Protein AF-A0A2E0Z8S7-F1 (afdb_monomer_lite)

Foldseek 3Di:
DWDWDWDDDPNFIKIWIWDDPDPPDIGTPDIDTDDPVRVVVCCVVPVD

Structure (mmCIF, N/CA/C/O backbone):
data_AF-A0A2E0Z8S7-F1
#
_entry.id   AF-A0A2E0Z8S7-F1
#
loop_
_atom_site.group_PDB
_atom_site.id
_atom_site.type_symbol
_atom_site.label_atom_id
_atom_site.label_alt_id
_atom_site.label_comp_id
_atom_site.label_asym_id
_atom_site.label_entity_id
_atom_site.label_seq_id
_atom_site.pdbx_PDB_ins_code
_atom_site.Cartn_x
_atom_site.Cartn_y
_atom_site.Cartn_z
_atom_site.occupancy
_atom_site.B_iso_or_equiv
_atom_site.auth_seq_id
_atom_site.auth_comp_id
_atom_site.auth_asym_id
_atom_site.auth_atom_id
_atom_site.pdbx_PDB_model_num
ATOM 1 N N . MET A 1 1 ? 15.079 -5.035 -8.043 1.00 73.75 1 MET A N 1
ATOM 2 C CA . MET A 1 1 ? 14.891 -4.593 -6.638 1.00 73.75 1 MET A CA 1
ATOM 3 C C . MET A 1 1 ? 13.429 -4.835 -6.254 1.00 73.75 1 MET A C 1
ATOM 5 O O . MET A 1 1 ? 12.594 -4.751 -7.144 1.00 73.75 1 MET A O 1
ATOM 9 N N . ARG A 1 2 ? 13.106 -5.224 -5.010 1.00 84.94 2 ARG A N 1
ATOM 10 C CA . ARG A 1 2 ? 11.715 -5.484 -4.570 1.00 84.94 2 ARG A CA 1
ATOM 11 C C . ARG A 1 2 ? 11.249 -4.348 -3.670 1.00 84.94 2 ARG A C 1
ATOM 13 O O . ARG A 1 2 ? 11.910 -4.051 -2.681 1.00 84.94 2 ARG A O 1
ATOM 20 N N . PHE A 1 3 ? 10.102 -3.776 -3.997 1.00 88.12 3 PHE A N 1
ATOM 21 C CA . PHE A 1 3 ? 9.496 -2.654 -3.301 1.00 88.12 3 PHE A CA 1
ATOM 22 C C . PHE A 1 3 ? 8.169 -3.069 -2.675 1.00 88.12 3 PHE A C 1
ATOM 24 O O . PHE A 1 3 ? 7.463 -3.953 -3.169 1.00 88.12 3 PHE A O 1
ATOM 31 N N . ILE A 1 4 ? 7.847 -2.427 -1.557 1.00 87.62 4 ILE A N 1
ATOM 32 C CA . ILE A 1 4 ? 6.565 -2.571 -0.879 1.00 87.62 4 ILE A CA 1
ATOM 33 C C . ILE A 1 4 ? 5.983 -1.172 -0.762 1.00 87.62 4 ILE A C 1
ATOM 35 O O . ILE A 1 4 ? 6.597 -0.283 -0.176 1.00 87.62 4 ILE A O 1
ATOM 39 N N . THR A 1 5 ? 4.801 -0.994 -1.328 1.00 87.25 5 THR A N 1
ATOM 40 C CA . THR A 1 5 ? 4.040 0.245 -1.275 1.00 87.25 5 THR A CA 1
ATOM 41 C C . THR A 1 5 ? 2.754 -0.025 -0.517 1.00 87.25 5 THR A C 1
ATOM 43 O O . THR A 1 5 ? 2.058 -1.000 -0.786 1.00 87.25 5 THR A O 1
ATOM 46 N N . ILE A 1 6 ? 2.444 0.835 0.443 1.00 87.12 6 ILE A N 1
ATOM 47 C CA . ILE A 1 6 ? 1.168 0.826 1.152 1.00 87.12 6 I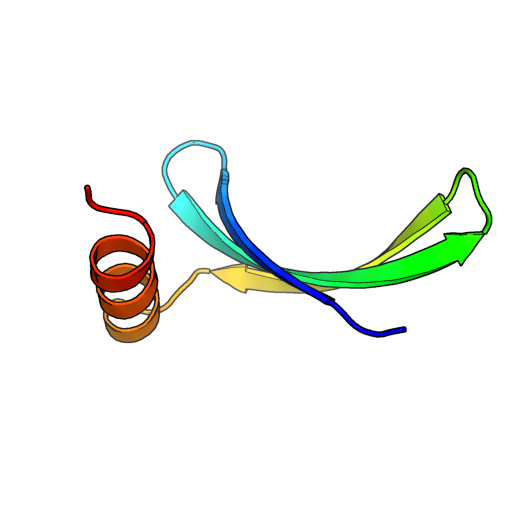LE A CA 1
ATOM 48 C C . ILE A 1 6 ? 0.472 2.132 0.794 1.00 87.12 6 ILE A C 1
ATOM 50 O O . ILE A 1 6 ? 1.125 3.172 0.737 1.00 87.12 6 ILE A O 1
ATOM 54 N N . GLY A 1 7 ? -0.822 2.080 0.504 1.00 85.19 7 GLY A N 1
ATOM 55 C CA . GLY A 1 7 ? -1.570 3.274 0.132 1.00 85.19 7 GLY A CA 1
ATOM 56 C C . GLY A 1 7 ? -3.064 3.026 0.021 1.00 85.19 7 GLY A C 1
ATOM 57 O O . GLY A 1 7 ? -3.533 1.895 0.151 1.00 85.19 7 GLY A O 1
ATOM 58 N N . LEU A 1 8 ? -3.807 4.106 -0.210 1.00 86.31 8 LEU A N 1
ATOM 59 C CA . LEU A 1 8 ? -5.247 4.067 -0.424 1.00 86.31 8 LEU A 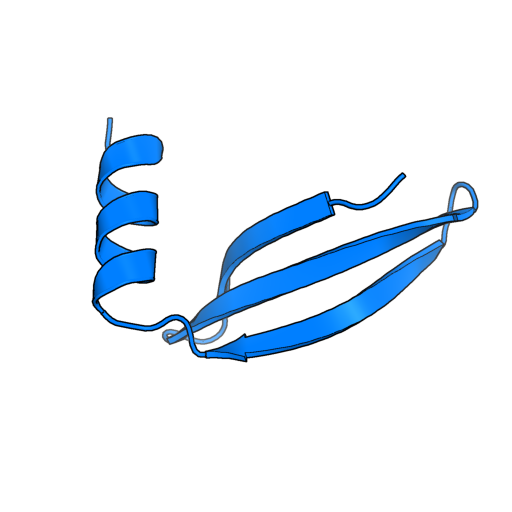CA 1
ATOM 60 C C . LEU A 1 8 ? -5.539 3.894 -1.918 1.00 86.31 8 LEU A C 1
ATOM 62 O O . LEU A 1 8 ? -5.092 4.697 -2.736 1.00 86.31 8 LEU A O 1
ATOM 66 N N . LEU A 1 9 ? -6.321 2.880 -2.272 1.00 86.56 9 LEU A N 1
ATOM 67 C CA . LEU A 1 9 ? -6.788 2.647 -3.633 1.00 86.56 9 LEU A CA 1
ATOM 68 C C . LEU A 1 9 ? -8.300 2.428 -3.605 1.00 86.56 9 LEU A C 1
ATOM 70 O O . LEU A 1 9 ? -8.787 1.502 -2.966 1.00 86.56 9 LEU A O 1
ATOM 74 N N . GLY A 1 10 ? -9.056 3.309 -4.264 1.00 84.94 10 GLY A N 1
ATOM 75 C CA . GLY A 1 10 ? -10.520 3.199 -4.319 1.00 84.94 10 GLY A CA 1
ATOM 76 C C . GLY A 1 10 ? -11.222 3.272 -2.954 1.00 84.94 10 GLY A C 1
ATOM 77 O O . GLY A 1 10 ? -12.325 2.758 -2.816 1.00 84.94 10 GLY A O 1
ATOM 78 N N . GLY A 1 11 ? -10.591 3.884 -1.945 1.00 84.38 11 GLY A N 1
ATOM 79 C CA . GLY A 1 11 ? -11.125 3.966 -0.579 1.00 84.38 11 GLY A CA 1
ATOM 80 C C . GLY A 1 11 ? -10.752 2.789 0.327 1.00 84.38 11 GLY A C 1
ATOM 81 O O . GLY A 1 11 ? -11.102 2.809 1.504 1.00 84.38 11 GLY A O 1
ATOM 82 N N . GLU A 1 12 ? -10.006 1.803 -0.174 1.00 85.00 12 GLU A N 1
ATOM 83 C CA . GLU A 1 12 ? -9.455 0.716 0.635 1.00 85.00 12 GLU A CA 1
ATOM 84 C C . GLU A 1 12 ? -7.938 0.846 0.770 1.00 85.00 12 GLU A C 1
ATOM 86 O O . GLU A 1 12 ? -7.237 1.177 -0.188 1.00 85.00 12 GLU A O 1
ATOM 91 N N . PHE A 1 13 ? -7.405 0.567 1.960 1.00 86.06 13 PHE A N 1
ATOM 92 C CA . PHE A 1 13 ? -5.963 0.451 2.123 1.00 86.06 13 PHE A CA 1
ATOM 93 C C . PHE A 1 13 ? -5.478 -0.866 1.529 1.00 86.06 13 PHE A C 1
ATOM 95 O O . PHE A 1 13 ? -6.000 -1.944 1.826 1.00 86.06 13 PHE A O 1
ATOM 102 N N . VAL A 1 14 ? -4.442 -0.780 0.704 1.00 89.75 14 VAL A N 1
ATOM 103 C CA . VAL A 1 14 ? -3.833 -1.925 0.036 1.00 89.75 14 VAL A CA 1
ATOM 104 C C . VAL A 1 14 ? -2.325 -1.913 0.221 1.00 89.75 14 VAL A C 1
ATOM 106 O O . VAL A 1 14 ? -1.684 -0.863 0.288 1.00 89.75 14 VAL A O 1
ATOM 109 N N . VAL A 1 15 ? -1.762 -3.114 0.291 1.00 89.81 15 VAL A N 1
ATOM 110 C CA . VAL A 1 15 ? -0.324 -3.355 0.254 1.00 89.81 15 VAL A CA 1
ATOM 111 C C . VAL A 1 15 ? 0.001 -3.957 -1.103 1.00 89.81 15 VAL A C 1
ATOM 113 O O . VAL A 1 15 ? -0.518 -5.015 -1.470 1.00 89.81 15 VAL A O 1
ATOM 116 N N . ILE A 1 16 ? 0.865 -3.275 -1.844 1.00 91.38 16 ILE A N 1
ATOM 117 C CA . ILE A 1 16 ? 1.316 -3.654 -3.175 1.00 91.38 16 ILE A CA 1
ATOM 118 C C . ILE A 1 16 ? 2.799 -3.976 -3.089 1.00 91.38 16 ILE A C 1
ATOM 120 O O . ILE A 1 16 ? 3.627 -3.142 -2.728 1.00 91.38 16 ILE A O 1
ATOM 124 N N . VAL A 1 17 ? 3.139 -5.204 -3.446 1.00 91.12 17 VAL A N 1
ATOM 125 C CA . VAL A 1 17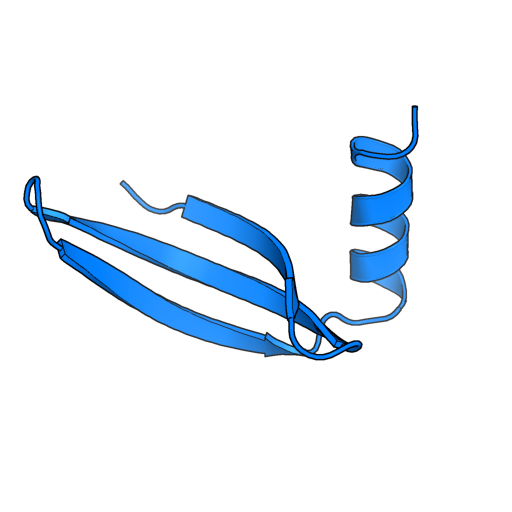 ? 4.517 -5.630 -3.638 1.00 91.12 17 VAL A CA 1
ATOM 126 C C . VAL A 1 17 ? 4.807 -5.574 -5.123 1.00 91.12 17 VAL A C 1
ATOM 128 O O . VAL A 1 17 ? 4.157 -6.266 -5.910 1.00 91.12 17 VAL A O 1
ATOM 131 N N . HIS A 1 18 ? 5.810 -4.796 -5.502 1.00 92.38 18 HIS A N 1
ATOM 132 C CA . HIS A 1 18 ? 6.200 -4.651 -6.895 1.00 92.38 18 HIS A CA 1
ATOM 133 C C . HIS A 1 18 ? 7.711 -4.701 -7.069 1.00 92.38 18 HIS A C 1
ATOM 135 O O . HIS A 1 18 ? 8.483 -4.593 -6.115 1.00 92.38 18 HIS A O 1
ATOM 141 N N . ALA A 1 19 ? 8.129 -4.955 -8.297 1.00 91.81 19 ALA A N 1
ATOM 142 C CA . ALA A 1 19 ? 9.511 -4.862 -8.713 1.00 91.81 19 ALA A CA 1
ATOM 143 C C . ALA A 1 19 ? 9.567 -4.120 -10.042 1.00 91.81 19 ALA A C 1
ATOM 145 O O . ALA A 1 19 ? 8.711 -4.302 -10.906 1.00 91.81 19 ALA A O 1
ATOM 146 N N . GLU A 1 20 ? 10.593 -3.302 -10.206 1.00 89.44 20 GLU A N 1
ATOM 147 C CA . GLU A 1 20 ? 10.919 -2.717 -11.500 1.00 89.44 20 GLU A CA 1
ATOM 148 C C . GLU A 1 20 ? 11.539 -3.815 -12.369 1.00 89.44 20 GLU A C 1
ATOM 150 O O . GLU A 1 20 ? 12.543 -4.426 -11.988 1.00 89.44 20 GLU A O 1
ATOM 155 N N . GLU A 1 21 ? 10.892 -4.113 -13.495 1.00 81.00 21 GLU A N 1
ATOM 156 C CA . GLU A 1 21 ? 11.371 -5.095 -14.477 1.00 81.00 21 GLU A CA 1
ATOM 157 C C . GLU A 1 21 ? 12.175 -4.423 -15.599 1.00 81.00 21 GLU A C 1
ATOM 159 O O . GLU A 1 21 ? 13.072 -5.036 -16.168 1.00 81.00 21 GLU A O 1
ATOM 164 N N . SER A 1 22 ? 11.880 -3.157 -15.902 1.00 82.75 22 SER A N 1
ATOM 165 C CA . SER A 1 22 ? 12.633 -2.297 -16.825 1.00 82.75 22 SER A CA 1
ATOM 166 C C . SER A 1 22 ? 12.300 -0.826 -16.548 1.00 82.75 22 SER A C 1
ATOM 168 O O . SER A 1 22 ? 11.396 -0.555 -15.759 1.00 82.75 22 SER A O 1
ATOM 170 N N . GLU A 1 23 ? 12.970 0.121 -17.219 1.00 80.38 23 GLU A N 1
ATOM 171 C CA . GLU A 1 23 ? 12.719 1.568 -17.050 1.00 80.38 23 GLU A CA 1
ATOM 172 C C . GLU A 1 23 ? 11.242 1.966 -17.218 1.00 80.38 23 GLU A C 1
ATOM 174 O O . GLU A 1 23 ? 10.800 2.930 -16.604 1.00 80.38 23 GLU A O 1
ATOM 179 N N . ASN A 1 24 ? 10.463 1.205 -17.996 1.00 86.19 24 ASN A N 1
ATOM 180 C CA . ASN A 1 24 ? 9.060 1.507 -18.291 1.00 86.19 24 ASN A CA 1
ATOM 181 C C . ASN A 1 24 ? 8.084 0.415 -17.829 1.00 86.19 24 ASN A C 1
ATOM 183 O O . ASN A 1 24 ? 6.932 0.402 -18.264 1.00 86.19 24 ASN A O 1
ATOM 187 N N . ALA A 1 25 ? 8.523 -0.525 -16.983 1.00 85.44 25 ALA A N 1
ATOM 188 C CA . ALA A 1 25 ? 7.662 -1.608 -16.520 1.00 85.44 25 ALA A CA 1
ATOM 189 C C . ALA A 1 25 ? 7.794 -1.859 -15.018 1.00 85.44 25 ALA A C 1
ATOM 191 O O . ALA A 1 25 ? 8.840 -2.279 -14.516 1.00 85.44 25 ALA A O 1
ATOM 192 N N . THR A 1 26 ? 6.674 -1.695 -14.318 1.00 89.12 26 THR A N 1
ATOM 193 C CA . THR A 1 26 ? 6.508 -2.132 -12.933 1.00 89.12 26 THR A CA 1
ATOM 194 C C . THR A 1 26 ? 5.740 -3.446 -12.918 1.00 89.12 26 THR A C 1
ATOM 196 O O . THR A 1 26 ? 4.565 -3.506 -13.282 1.00 89.12 26 THR A O 1
ATOM 199 N N . ARG A 1 27 ? 6.390 -4.514 -12.461 1.00 89.12 27 ARG A N 1
ATOM 200 C CA . ARG A 1 27 ? 5.753 -5.810 -12.262 1.00 89.12 27 ARG A CA 1
ATOM 201 C C . ARG A 1 27 ? 5.142 -5.875 -10.875 1.00 89.12 27 ARG A C 1
ATOM 203 O O . ARG A 1 27 ? 5.852 -5.871 -9.867 1.00 89.12 27 ARG A O 1
ATOM 210 N N 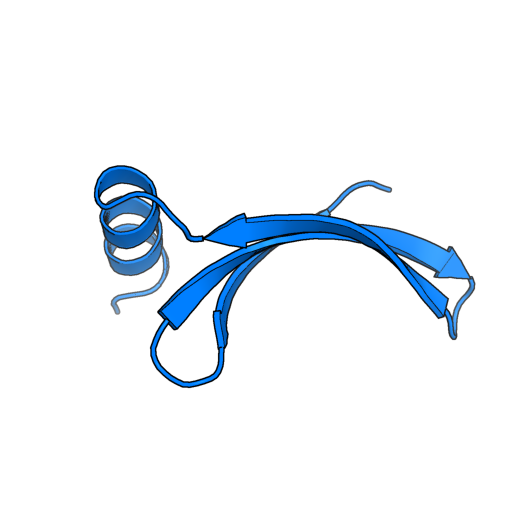. ILE A 1 28 ? 3.820 -6.005 -10.818 1.00 90.62 28 ILE A N 1
ATOM 211 C CA . ILE A 1 28 ? 3.124 -6.296 -9.566 1.00 90.62 28 ILE A CA 1
ATOM 212 C C . ILE A 1 28 ? 3.312 -7.776 -9.245 1.00 90.62 28 ILE A C 1
ATOM 214 O O . ILE A 1 28 ? 2.940 -8.654 -10.019 1.00 90.62 28 ILE A O 1
ATOM 218 N N . ILE A 1 29 ? 3.922 -8.051 -8.098 1.00 92.19 29 ILE A N 1
ATOM 219 C CA . ILE A 1 29 ? 4.163 -9.410 -7.607 1.00 92.19 29 ILE A CA 1
ATOM 220 C C . ILE A 1 29 ? 2.981 -9.859 -6.748 1.00 92.19 29 ILE A C 1
ATOM 222 O O . ILE A 1 29 ? 2.570 -11.015 -6.798 1.00 92.19 29 ILE A O 1
ATOM 226 N N . SER A 1 30 ? 2.438 -8.952 -5.937 1.00 88.88 30 SER A N 1
ATOM 227 C CA . SER A 1 30 ? 1.289 -9.232 -5.084 1.00 88.88 30 SER A CA 1
ATOM 228 C C . SER A 1 30 ? 0.555 -7.944 -4.749 1.00 88.88 30 SER A C 1
ATOM 230 O O . SER A 1 30 ? 1.177 -6.910 -4.519 1.00 88.88 30 SER A O 1
ATOM 232 N N . MET A 1 31 ? -0.766 -8.029 -4.681 1.00 89.94 31 MET A N 1
ATOM 233 C CA . MET A 1 31 ? -1.626 -6.982 -4.158 1.00 89.94 31 MET A CA 1
ATOM 234 C C . MET A 1 31 ? -2.593 -7.626 -3.178 1.00 89.94 31 MET A C 1
ATOM 236 O O . MET A 1 31 ? -3.224 -8.637 -3.488 1.00 89.94 31 MET A O 1
ATOM 240 N N . ARG A 1 32 ? -2.700 -7.043 -1.988 1.00 89.12 32 ARG A N 1
ATOM 241 C CA . ARG A 1 32 ? -3.652 -7.491 -0.975 1.00 89.12 32 ARG A CA 1
ATOM 242 C C . ARG A 1 32 ? -4.226 -6.309 -0.218 1.00 89.12 32 ARG A C 1
ATOM 244 O O . ARG A 1 32 ? -3.567 -5.280 -0.075 1.00 89.12 32 ARG A O 1
ATOM 251 N N . LYS A 1 33 ? -5.429 -6.489 0.319 1.00 87.81 33 LYS A N 1
ATOM 252 C CA . LYS A 1 33 ? -6.000 -5.556 1.288 1.00 87.81 33 LYS A CA 1
ATOM 253 C C . LYS A 1 33 ? -5.085 -5.468 2.509 1.00 87.81 33 LYS A C 1
ATOM 255 O O . LYS A 1 33 ? -4.628 -6.499 3.010 1.00 87.81 33 LYS A O 1
ATOM 260 N N . ALA A 1 34 ? -4.807 -4.250 2.954 1.00 82.88 34 ALA A N 1
ATOM 261 C CA . ALA A 1 34 ? -4.061 -4.020 4.176 1.00 82.88 34 ALA A CA 1
ATOM 262 C C . ALA A 1 34 ? -4.891 -4.483 5.376 1.00 82.88 34 ALA A C 1
ATOM 264 O O . ALA A 1 34 ? -6.108 -4.307 5.441 1.00 82.88 34 ALA A O 1
ATOM 265 N N . THR A 1 35 ? -4.228 -5.108 6.338 1.00 80.69 35 THR A N 1
ATOM 266 C CA . THR A 1 35 ? -4.845 -5.409 7.631 1.00 80.69 35 THR A CA 1
ATOM 267 C C . THR A 1 35 ? -4.898 -4.147 8.500 1.00 80.69 35 THR A C 1
ATOM 269 O O . THR A 1 35 ? -4.076 -3.248 8.334 1.00 80.69 35 THR A O 1
ATOM 272 N N . LYS A 1 36 ? -5.795 -4.094 9.499 1.00 75.94 36 LYS A N 1
ATOM 273 C CA . LYS A 1 36 ? -5.886 -2.969 10.462 1.00 75.94 36 LYS A CA 1
ATOM 274 C C . LYS A 1 36 ? -4.534 -2.598 11.101 1.00 75.94 36 LYS A C 1
ATOM 276 O O . LYS A 1 36 ? -4.290 -1.444 11.445 1.00 75.94 36 LYS A O 1
ATOM 281 N N . TYR A 1 37 ? -3.647 -3.580 11.269 1.00 73.06 37 TYR A N 1
ATOM 282 C CA . TYR A 1 37 ? -2.300 -3.372 11.797 1.00 73.06 37 TYR A CA 1
ATOM 283 C C . TYR A 1 37 ? -1.383 -2.652 10.793 1.00 73.06 37 TYR A C 1
ATOM 285 O O . TYR A 1 37 ? -0.681 -1.715 11.164 1.00 73.06 37 TYR A O 1
ATOM 293 N N . GLU A 1 38 ? -1.432 -3.034 9.515 1.00 70.38 38 GLU A N 1
ATOM 294 C CA . GLU A 1 38 ? -0.678 -2.383 8.434 1.00 70.38 38 GLU A CA 1
ATOM 295 C C . GLU A 1 38 ? -1.203 -0.979 8.124 1.00 70.38 38 GLU A C 1
ATOM 297 O O . GLU A 1 38 ? -0.403 -0.077 7.891 1.00 70.38 38 GLU A O 1
ATOM 302 N N . GLU A 1 39 ? -2.520 -0.763 8.204 1.00 71.56 39 GLU A N 1
ATOM 303 C CA . GLU A 1 39 ? -3.121 0.576 8.147 1.00 71.56 39 GLU A CA 1
ATOM 304 C C . GLU A 1 39 ? -2.560 1.469 9.258 1.00 71.56 39 GLU A C 1
ATOM 306 O O . GLU A 1 39 ? -2.139 2.594 9.008 1.00 71.56 39 GLU A O 1
ATOM 311 N N . THR A 1 40 ? -2.469 0.944 10.484 1.00 73.69 40 THR A N 1
ATOM 312 C CA . THR A 1 40 ? -1.916 1.687 11.625 1.00 73.69 40 THR A CA 1
ATOM 313 C C . THR A 1 40 ? -0.433 2.014 11.427 1.00 73.69 40 THR A C 1
ATOM 315 O O . THR A 1 40 ? 0.003 3.104 11.791 1.00 73.69 40 THR A O 1
ATOM 318 N N . ILE A 1 41 ? 0.355 1.101 10.848 1.00 72.31 41 ILE A N 1
ATOM 319 C CA . ILE A 1 41 ? 1.764 1.358 10.508 1.00 72.31 41 ILE A CA 1
ATOM 320 C C . ILE A 1 41 ? 1.864 2.445 9.439 1.00 72.31 41 ILE A C 1
ATOM 322 O O . ILE A 1 41 ? 2.673 3.356 9.592 1.00 72.31 41 ILE A O 1
ATOM 326 N N . PHE A 1 42 ? 1.033 2.386 8.396 1.00 68.69 42 PHE A N 1
ATOM 327 C CA . PHE A 1 42 ? 0.998 3.415 7.361 1.00 68.69 42 PHE A CA 1
ATOM 328 C C . PHE A 1 42 ? 0.647 4.787 7.946 1.00 68.69 42 PHE A C 1
ATOM 330 O O . PHE A 1 42 ? 1.381 5.745 7.726 1.00 68.69 42 PHE A O 1
ATOM 337 N N . PHE A 1 43 ? -0.397 4.871 8.774 1.00 66.06 43 PHE A N 1
ATOM 338 C CA 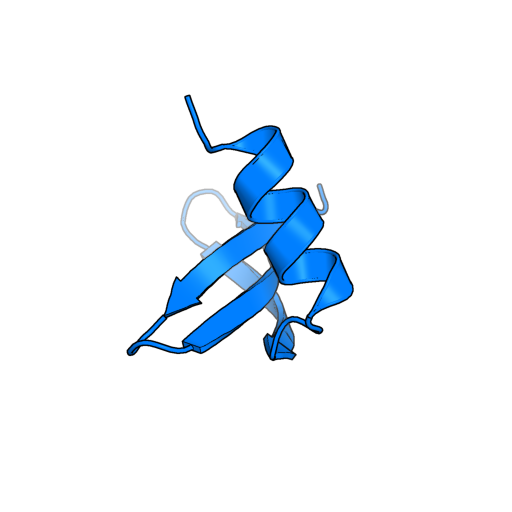. PHE A 1 43 ? -0.761 6.108 9.470 1.00 66.06 43 PHE A CA 1
ATOM 339 C C . PHE A 1 43 ? 0.345 6.618 10.399 1.00 66.06 43 PHE A C 1
ATOM 341 O O . PHE A 1 43 ? 0.566 7.820 10.466 1.00 66.06 43 PHE A O 1
ATOM 348 N N . LYS A 1 44 ? 1.071 5.738 11.096 1.00 71.31 44 LYS A N 1
ATOM 349 C CA . LYS A 1 44 ? 2.200 6.147 11.950 1.00 71.31 44 LYS A CA 1
ATOM 350 C C . LYS A 1 44 ? 3.426 6.598 11.159 1.00 71.31 44 LYS A C 1
ATOM 352 O O . LYS A 1 44 ? 4.174 7.435 11.648 1.00 71.31 44 LYS A 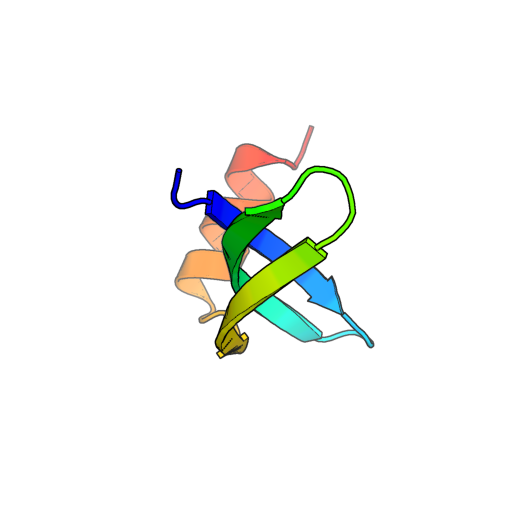O 1
ATOM 357 N N . ALA A 1 45 ? 3.663 6.014 9.988 1.00 68.00 45 ALA A N 1
ATOM 358 C CA . ALA A 1 45 ? 4.827 6.316 9.162 1.00 68.00 45 ALA A CA 1
ATOM 359 C C . ALA A 1 45 ? 4.621 7.551 8.268 1.00 68.00 45 ALA A C 1
ATOM 361 O O . ALA A 1 45 ? 5.586 8.258 7.996 1.00 68.00 45 ALA A O 1
ATOM 362 N N . PHE A 1 46 ? 3.387 7.808 7.819 1.00 61.00 46 PHE A N 1
ATOM 363 C CA . PHE A 1 46 ? 3.052 8.882 6.873 1.00 61.00 46 PHE A CA 1
ATOM 364 C C . PHE A 1 46 ? 2.112 9.958 7.441 1.00 61.00 46 PHE A C 1
ATOM 366 O O . PHE A 1 46 ? 1.839 10.938 6.756 1.00 61.00 46 PHE A O 1
ATOM 373 N N . GLY A 1 47 ? 1.608 9.804 8.668 1.00 57.31 47 GLY A N 1
ATOM 374 C CA . GLY A 1 47 ? 0.820 10.826 9.358 1.00 57.31 47 GLY A CA 1
ATOM 375 C C . GLY A 1 47 ? 1.713 11.852 10.054 1.00 57.31 47 GLY A C 1
ATOM 376 O O . GLY A 1 47 ? 1.962 11.722 11.249 1.00 57.31 47 GLY A O 1
ATOM 377 N N . ASN A 1 48 ? 2.178 12.847 9.299 1.00 46.12 48 ASN A N 1
ATOM 378 C CA . ASN A 1 48 ? 2.665 14.141 9.789 1.00 46.12 48 ASN A CA 1
ATOM 379 C C . ASN A 1 48 ? 2.095 15.242 8.895 1.00 46.12 48 ASN A C 1
ATOM 381 O O . ASN A 1 48 ? 2.332 15.162 7.669 1.00 46.12 48 ASN A O 1
#

Radius of gyration: 11.87 Å; chains: 1; bounding box: 26×24×30 Å

Secondary structure (DSSP, 8-state):
-EEEEEEEETTEEEEEEEEEEETTEEEEEEEEEPPHHHHHHHHHHH--

Sequence (48 aa):
MRFITIGLLGGEFVVIVHAEESENATRIISMRKATKYEETIFFKAFGN

pLDDT: mean 81.55, std 10.15, range [46.12, 92.38]